Protein AF-A0A4R8RZY6-F1 (afdb_monomer_lite)

Sequence (74 aa):
MTAIDPAAIWRALPKDLQTDLRKHKDETLSDDLLRRCGHAVDERDVPVFWRPDPDTAFTRHRLHPDLARYLATH

Radius of gyration: 11.4 Å; chains: 1; bounding box: 24×23×29 Å

Secondary structure (DSSP, 8-state):
-----HHHHHHHS-HHHHHHHHHTTTSPBPHHHHHHHHHHHHHHTPPP-EEE-SSSSSS-EEE-HHHHHHHHH-

pLDDT: mean 85.65, std 9.53, range [42.88, 93.12]

Foldseek 3Di:
DPDFDLVVLLVQADPVLNVVCLVQQVHWQDPVNVVSQVVSCVVSVGDRQKDDDPPDDPDTIHGHVVNSVVSVVD

Structure (mmCIF, N/CA/C/O backbone):
data_AF-A0A4R8RZY6-F1
#
_entry.id   AF-A0A4R8RZY6-F1
#
loop_
_atom_site.group_PDB
_atom_site.id
_atom_site.type_symbol
_atom_site.label_atom_id
_atom_site.label_alt_id
_atom_site.label_comp_id
_atom_site.label_asym_id
_atom_site.label_entity_id
_atom_site.label_seq_id
_atom_site.pdbx_PDB_ins_code
_atom_site.Cartn_x
_atom_site.Cartn_y
_atom_site.Cartn_z
_atom_site.occupancy
_atom_site.B_iso_or_equiv
_atom_site.auth_seq_id
_atom_site.auth_comp_id
_atom_site.auth_asym_id
_atom_site.auth_atom_id
_atom_site.pdbx_PDB_model_num
ATOM 1 N N . MET A 1 1 ? -12.089 -9.819 -11.516 1.00 42.88 1 MET A N 1
ATOM 2 C CA . MET A 1 1 ? -11.300 -8.649 -11.076 1.00 42.88 1 MET A CA 1
ATOM 3 C C . MET A 1 1 ? -11.648 -8.417 -9.624 1.00 42.88 1 MET A C 1
ATOM 5 O O . MET A 1 1 ? -12.799 -8.117 -9.344 1.00 42.88 1 MET A O 1
ATOM 9 N N . THR A 1 2 ? -10.725 -8.689 -8.706 1.00 55.22 2 THR A N 1
ATOM 10 C CA . THR A 1 2 ? -10.955 -8.518 -7.268 1.00 55.22 2 THR A CA 1
ATOM 11 C C . THR A 1 2 ? -11.083 -7.024 -6.998 1.00 55.22 2 THR A C 1
ATOM 13 O O . THR A 1 2 ? -10.110 -6.290 -7.143 1.00 55.22 2 THR A O 1
ATOM 16 N N . ALA A 1 3 ? -12.296 -6.558 -6.710 1.00 70.31 3 ALA A N 1
ATOM 17 C CA . ALA A 1 3 ? -12.515 -5.183 -6.293 1.00 70.31 3 ALA A CA 1
ATOM 18 C C . ALA A 1 3 ? -11.866 -5.018 -4.916 1.00 70.31 3 ALA A C 1
ATOM 20 O O . ALA A 1 3 ? -12.301 -5.640 -3.949 1.00 70.31 3 ALA A O 1
ATOM 21 N N . ILE A 1 4 ? -10.779 -4.254 -4.847 1.00 82.75 4 ILE A N 1
ATOM 22 C CA . ILE A 1 4 ? -10.195 -3.874 -3.566 1.00 82.75 4 ILE A CA 1
ATOM 23 C C . ILE A 1 4 ? -11.056 -2.779 -2.932 1.00 82.75 4 ILE A C 1
ATOM 25 O O . ILE A 1 4 ? -11.578 -1.925 -3.647 1.00 82.75 4 ILE A O 1
ATOM 29 N N . ASP A 1 5 ? -11.191 -2.779 -1.606 1.00 88.88 5 ASP A N 1
ATOM 30 C CA . ASP A 1 5 ? -11.784 -1.653 -0.880 1.00 88.88 5 ASP A CA 1
ATOM 31 C C . ASP A 1 5 ? -10.659 -0.701 -0.431 1.00 88.88 5 ASP A C 1
ATOM 33 O O . ASP A 1 5 ? -9.960 -0.986 0.550 1.00 88.88 5 ASP A O 1
ATOM 37 N N . PRO A 1 6 ? -10.413 0.411 -1.154 1.00 89.50 6 PRO A N 1
ATOM 38 C CA . PRO A 1 6 ? -9.260 1.264 -0.887 1.00 89.50 6 PRO A CA 1
ATOM 39 C C . PRO A 1 6 ? -9.354 1.963 0.473 1.00 89.50 6 PRO A C 1
ATOM 41 O O . PRO A 1 6 ? -8.323 2.219 1.091 1.00 89.50 6 PRO A O 1
ATOM 44 N N . ALA A 1 7 ? -10.564 2.233 0.972 1.00 90.19 7 ALA A N 1
ATOM 45 C CA . ALA A 1 7 ? -10.759 2.873 2.265 1.00 90.19 7 ALA A CA 1
ATOM 46 C C . ALA A 1 7 ? -10.433 1.915 3.420 1.00 90.19 7 ALA A C 1
ATOM 48 O O . ALA A 1 7 ? -9.765 2.313 4.377 1.00 90.19 7 ALA A O 1
ATOM 49 N N . ALA A 1 8 ? -10.873 0.657 3.330 1.00 90.50 8 ALA A N 1
ATOM 50 C CA . ALA A 1 8 ? -10.572 -0.383 4.306 1.00 90.50 8 ALA A CA 1
ATOM 51 C C . ALA A 1 8 ? -9.071 -0.687 4.344 1.00 90.50 8 ALA A C 1
ATOM 53 O O . ALA A 1 8 ? -8.482 -0.678 5.426 1.00 90.50 8 ALA A O 1
ATOM 54 N N . ILE A 1 9 ? -8.440 -0.853 3.173 1.00 90.88 9 ILE A N 1
ATOM 55 C CA . ILE A 1 9 ? -6.986 -1.042 3.066 1.00 90.88 9 ILE A CA 1
ATOM 56 C C . ILE A 1 9 ? -6.270 0.138 3.707 1.00 90.88 9 ILE A C 1
ATOM 58 O O . ILE A 1 9 ? -5.485 -0.053 4.629 1.00 90.88 9 ILE A O 1
ATOM 62 N N . TRP A 1 10 ? -6.581 1.366 3.278 1.00 91.50 10 TRP A N 1
ATOM 63 C CA . TRP A 1 10 ? -5.902 2.558 3.772 1.00 91.50 10 TRP A CA 1
ATOM 64 C C . TRP A 1 10 ? -5.976 2.696 5.291 1.00 91.50 10 TRP A C 1
ATOM 66 O O . TRP A 1 10 ? -4.970 2.981 5.933 1.00 91.50 10 TRP A O 1
ATOM 76 N N . ARG A 1 11 ? -7.151 2.446 5.879 1.00 90.50 11 ARG A N 1
ATOM 77 C CA . ARG A 1 11 ? -7.364 2.511 7.333 1.00 90.50 11 ARG A CA 1
ATOM 78 C C . ARG A 1 11 ? -6.611 1.428 8.103 1.00 90.50 11 ARG A C 1
ATOM 80 O O . ARG A 1 11 ? -6.251 1.662 9.254 1.00 90.50 11 ARG A O 1
ATOM 87 N N . ALA A 1 12 ? -6.391 0.267 7.496 1.00 91.06 12 ALA A N 1
ATOM 88 C CA . ALA A 1 12 ? -5.673 -0.839 8.114 1.00 91.06 12 ALA A CA 1
ATOM 89 C C . ALA A 1 12 ? -4.146 -0.646 8.103 1.00 91.06 12 ALA A C 1
ATOM 91 O O . ALA A 1 12 ? -3.464 -1.188 8.978 1.00 91.06 12 ALA A O 1
ATOM 92 N N . LEU A 1 13 ? -3.611 0.144 7.161 1.00 90.75 13 LEU A N 1
ATOM 93 C CA . LEU A 1 13 ? -2.173 0.400 7.058 1.00 90.75 13 LEU A CA 1
ATOM 94 C C . LEU A 1 13 ? -1.634 1.218 8.248 1.00 90.75 13 LEU A C 1
ATOM 96 O O . LEU A 1 13 ? -2.318 2.117 8.744 1.00 90.75 13 LEU A O 1
ATOM 100 N N . PRO A 1 14 ? -0.381 0.984 8.678 1.00 91.44 14 PRO A N 1
ATOM 101 C CA . PRO A 1 14 ? 0.301 1.836 9.653 1.00 91.44 14 PRO A CA 1
ATOM 102 C C . PRO A 1 14 ? 0.403 3.296 9.185 1.00 91.44 14 PRO A C 1
ATOM 104 O O . PRO A 1 14 ? 0.611 3.554 8.000 1.00 91.44 14 PRO A O 1
ATOM 107 N N . LYS A 1 15 ? 0.332 4.259 10.114 1.00 90.56 15 LYS A N 1
ATOM 108 C CA . LYS A 1 15 ? 0.380 5.702 9.793 1.00 90.56 15 LYS A CA 1
ATOM 109 C C . LYS A 1 15 ? 1.668 6.137 9.081 1.00 90.56 15 L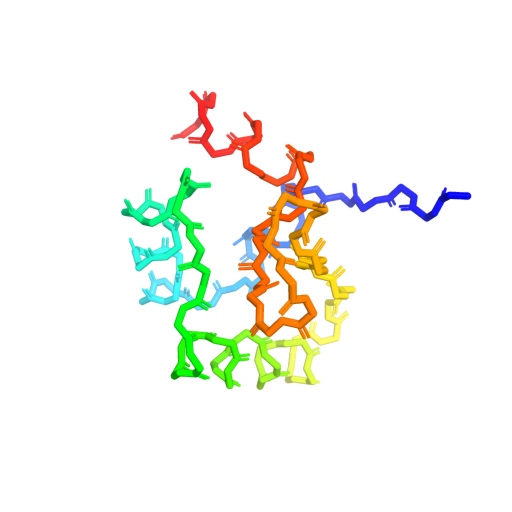YS A C 1
ATOM 111 O O . LYS A 1 15 ? 1.607 6.982 8.189 1.00 90.56 15 LYS A O 1
ATOM 116 N N . ASP A 1 16 ? 2.812 5.561 9.439 1.00 90.69 16 ASP A N 1
ATOM 117 C CA . ASP A 1 16 ? 4.080 5.815 8.745 1.00 90.69 16 ASP A CA 1
ATOM 118 C C . ASP A 1 16 ? 4.016 5.363 7.284 1.00 90.69 16 ASP A C 1
ATOM 120 O O . ASP A 1 16 ? 4.311 6.139 6.377 1.00 90.69 16 ASP A O 1
ATOM 124 N N . LEU A 1 17 ? 3.513 4.147 7.043 1.00 90.88 17 LEU A N 1
ATOM 125 C CA . LEU A 1 17 ? 3.351 3.615 5.691 1.00 90.88 17 LEU A CA 1
ATOM 126 C C . LEU A 1 17 ? 2.336 4.429 4.879 1.00 90.88 17 LEU A C 1
ATOM 128 O O . LEU A 1 17 ? 2.579 4.711 3.711 1.00 90.88 17 LEU A O 1
ATOM 132 N N . GLN A 1 18 ? 1.236 4.865 5.498 1.00 91.75 18 GLN A N 1
ATOM 133 C CA . GLN A 1 18 ? 0.296 5.797 4.872 1.00 91.75 18 GLN A CA 1
ATOM 134 C C . GLN A 1 18 ? 1.001 7.096 4.448 1.00 91.75 18 GLN A C 1
ATOM 136 O O . GLN A 1 18 ? 0.825 7.579 3.333 1.00 91.75 18 GLN A O 1
ATOM 141 N N . THR A 1 19 ? 1.839 7.664 5.312 1.00 91.19 19 THR A N 1
ATOM 142 C CA . THR A 1 19 ? 2.536 8.922 5.014 1.00 91.19 19 THR A CA 1
ATOM 143 C C . THR A 1 19 ? 3.475 8.777 3.818 1.00 91.19 19 THR A C 1
ATOM 145 O O . THR A 1 19 ? 3.451 9.624 2.923 1.00 91.19 19 THR A O 1
ATOM 148 N N . ASP A 1 20 ? 4.262 7.701 3.764 1.00 90.62 20 ASP A N 1
ATOM 149 C CA . ASP A 1 20 ? 5.154 7.435 2.632 1.00 90.62 20 ASP A CA 1
ATOM 150 C C . ASP A 1 20 ? 4.375 7.125 1.343 1.00 90.62 20 ASP A C 1
ATOM 152 O O . ASP A 1 20 ? 4.648 7.713 0.296 1.00 90.62 20 ASP A O 1
ATOM 156 N N . LEU A 1 21 ? 3.345 6.274 1.405 1.00 90.38 21 LEU A N 1
ATOM 157 C CA . LEU A 1 21 ? 2.519 5.945 0.237 1.00 90.38 21 LEU A CA 1
ATOM 158 C C . LEU A 1 21 ? 1.805 7.168 -0.338 1.00 90.38 21 LEU A C 1
ATOM 160 O O . LEU A 1 21 ? 1.679 7.290 -1.553 1.00 90.38 21 LEU A O 1
ATOM 164 N N . ARG A 1 22 ? 1.361 8.098 0.514 1.00 88.62 22 ARG A N 1
ATOM 165 C CA . ARG A 1 22 ? 0.715 9.338 0.067 1.00 88.62 22 ARG A CA 1
ATOM 166 C C . ARG A 1 22 ? 1.686 10.256 -0.674 1.00 88.62 22 ARG A C 1
ATOM 168 O O . ARG A 1 22 ? 1.283 10.893 -1.647 1.00 88.62 22 ARG A O 1
ATOM 175 N N . LYS A 1 23 ? 2.947 10.321 -0.234 1.00 88.19 23 LYS A N 1
ATOM 176 C CA . LYS A 1 23 ? 3.997 11.099 -0.911 1.00 88.19 23 LYS A CA 1
ATOM 177 C C . LYS A 1 23 ? 4.327 10.519 -2.286 1.00 88.19 23 LYS A C 1
ATOM 179 O O . LYS A 1 23 ? 4.455 11.281 -3.233 1.00 88.19 23 LYS A O 1
ATOM 184 N N . HIS A 1 24 ? 4.370 9.192 -2.398 1.00 84.19 24 HIS A N 1
ATOM 185 C CA . HIS A 1 24 ? 4.755 8.476 -3.619 1.00 84.19 24 HIS A CA 1
ATOM 186 C C . HIS A 1 24 ? 3.562 7.909 -4.410 1.00 84.19 24 HIS A C 1
ATOM 188 O O . HIS A 1 24 ? 3.719 6.956 -5.167 1.00 84.19 24 HIS A O 1
ATOM 194 N N . LYS A 1 25 ? 2.353 8.470 -4.252 1.00 81.94 25 LYS A N 1
ATOM 195 C CA . LYS A 1 25 ? 1.114 7.878 -4.802 1.00 81.94 25 LYS A CA 1
ATOM 196 C C . LYS A 1 25 ? 1.091 7.750 -6.333 1.00 81.94 25 LYS A C 1
ATOM 198 O O . LYS A 1 25 ? 0.438 6.851 -6.855 1.00 81.94 25 LYS A O 1
ATOM 203 N N . ASP A 1 26 ? 1.807 8.638 -7.022 1.00 81.50 26 ASP A N 1
ATOM 204 C CA . ASP A 1 26 ? 1.920 8.700 -8.487 1.00 81.50 26 ASP A CA 1
ATOM 205 C C . ASP A 1 26 ? 3.253 8.106 -8.991 1.00 81.50 26 ASP A C 1
ATOM 207 O O . ASP A 1 26 ? 3.522 8.044 -10.193 1.00 81.50 26 ASP A O 1
ATOM 211 N N . GLU A 1 27 ? 4.106 7.664 -8.066 1.00 85.06 27 GLU A N 1
ATOM 212 C CA . GLU A 1 27 ? 5.444 7.158 -8.342 1.00 85.06 27 GLU A CA 1
ATOM 213 C C . GLU A 1 27 ? 5.486 5.627 -8.278 1.00 85.06 27 GLU A C 1
ATOM 215 O O . GLU A 1 27 ? 4.584 4.947 -7.783 1.00 85.06 27 GLU A O 1
ATOM 220 N N . THR A 1 28 ? 6.557 5.052 -8.818 1.00 87.19 28 THR A N 1
ATOM 221 C CA . THR A 1 28 ? 6.834 3.626 -8.635 1.00 87.19 28 THR A CA 1
ATOM 222 C C . THR A 1 28 ? 7.288 3.361 -7.208 1.00 87.19 28 THR A C 1
ATOM 224 O O . THR A 1 28 ? 8.151 4.069 -6.693 1.00 87.19 28 THR A O 1
ATOM 227 N N . LEU A 1 29 ? 6.749 2.311 -6.598 1.00 88.50 29 LEU A N 1
ATOM 228 C CA . LEU A 1 29 ? 7.129 1.865 -5.267 1.00 88.50 29 LEU A CA 1
ATOM 229 C C . LEU A 1 29 ? 8.556 1.315 -5.312 1.00 88.50 29 LEU A C 1
ATOM 231 O O . LEU A 1 29 ? 8.843 0.379 -6.061 1.00 88.50 29 LEU A O 1
ATOM 235 N N . SER A 1 30 ? 9.435 1.890 -4.497 1.00 88.12 30 SER A N 1
ATOM 236 C CA . SER A 1 30 ? 10.778 1.361 -4.252 1.00 88.12 30 SER A CA 1
ATOM 237 C C . SER A 1 30 ? 10.709 -0.007 -3.564 1.00 88.12 30 SER A C 1
ATOM 239 O O . SER A 1 30 ? 9.755 -0.286 -2.838 1.00 88.12 30 SER A O 1
ATOM 241 N N . ASP A 1 31 ? 11.748 -0.832 -3.703 1.00 87.94 31 ASP A N 1
ATOM 242 C CA . ASP A 1 31 ? 11.832 -2.164 -3.081 1.00 87.94 31 ASP A CA 1
ATOM 243 C C . ASP A 1 31 ? 11.617 -2.148 -1.561 1.00 87.94 31 ASP A C 1
ATOM 245 O O . ASP A 1 31 ? 10.974 -3.036 -1.002 1.00 87.94 31 ASP A O 1
ATOM 249 N N . ASP A 1 32 ? 12.115 -1.113 -0.880 1.00 90.31 32 ASP A N 1
ATOM 250 C CA . ASP A 1 32 ? 11.894 -0.926 0.555 1.00 90.31 32 ASP A CA 1
ATOM 251 C C . ASP A 1 32 ? 10.411 -0.688 0.888 1.00 90.31 32 ASP A C 1
ATOM 253 O O . ASP A 1 32 ? 9.855 -1.310 1.796 1.00 90.31 32 ASP A O 1
ATOM 257 N N . LEU A 1 33 ? 9.745 0.158 0.099 1.00 90.19 33 LEU A N 1
ATOM 258 C CA . LEU A 1 33 ? 8.326 0.451 0.258 1.00 90.19 33 LEU A CA 1
ATOM 259 C C . LEU A 1 33 ? 7.478 -0.788 -0.052 1.00 90.19 33 LEU A C 1
ATOM 261 O O . LEU A 1 33 ? 6.532 -1.080 0.674 1.00 90.19 33 LEU A O 1
ATOM 265 N N . LEU A 1 34 ? 7.859 -1.554 -1.078 1.00 90.06 34 LEU A N 1
ATOM 266 C CA . LEU A 1 34 ? 7.246 -2.837 -1.419 1.00 90.06 34 LEU A CA 1
ATOM 267 C C . LEU A 1 34 ? 7.385 -3.858 -0.296 1.00 90.06 34 LEU A C 1
ATOM 269 O O . LEU A 1 34 ? 6.401 -4.505 0.052 1.00 90.06 34 LEU A O 1
ATOM 273 N N . ARG A 1 35 ? 8.568 -3.972 0.318 1.00 91.31 35 ARG A N 1
ATOM 274 C CA . ARG A 1 35 ? 8.778 -4.852 1.474 1.00 91.31 35 ARG A CA 1
ATOM 275 C C . ARG A 1 35 ? 7.861 -4.460 2.634 1.00 91.31 35 ARG A C 1
ATOM 277 O O . ARG A 1 35 ? 7.229 -5.332 3.226 1.00 91.31 35 ARG A O 1
ATOM 284 N N . ARG A 1 36 ? 7.744 -3.161 2.931 1.00 92.62 36 ARG A N 1
ATOM 285 C CA . ARG A 1 36 ? 6.843 -2.649 3.979 1.00 92.62 36 ARG A CA 1
ATOM 286 C C . ARG A 1 36 ? 5.366 -2.891 3.651 1.00 92.62 36 ARG A C 1
ATOM 288 O O . ARG A 1 36 ? 4.603 -3.251 4.543 1.00 92.62 36 ARG A O 1
ATOM 295 N N . CYS A 1 37 ? 4.969 -2.752 2.388 1.00 91.19 37 CYS A N 1
ATOM 296 C CA . CYS A 1 37 ? 3.617 -3.085 1.937 1.00 91.19 37 CYS A CA 1
ATOM 297 C C . CYS A 1 37 ? 3.330 -4.589 2.059 1.00 91.19 37 CYS A C 1
ATOM 299 O O . CYS A 1 37 ? 2.266 -4.956 2.545 1.00 91.19 37 CYS A O 1
ATOM 301 N N . GLY A 1 38 ? 4.290 -5.445 1.692 1.00 91.56 38 GLY A N 1
ATOM 302 C CA . GLY A 1 38 ? 4.225 -6.898 1.876 1.00 91.56 38 GLY A CA 1
ATOM 303 C C . GLY A 1 38 ? 4.018 -7.287 3.336 1.00 91.56 38 GLY A C 1
ATOM 304 O O . GLY A 1 38 ? 3.090 -8.020 3.651 1.00 91.56 38 GLY A O 1
ATOM 305 N N . HIS A 1 39 ? 4.815 -6.710 4.235 1.00 93.00 39 HIS A N 1
ATOM 306 C CA . HIS A 1 39 ? 4.661 -6.926 5.673 1.00 93.00 39 HIS A CA 1
ATOM 307 C C . HIS A 1 39 ? 3.292 -6.460 6.191 1.00 93.00 39 HIS A C 1
ATO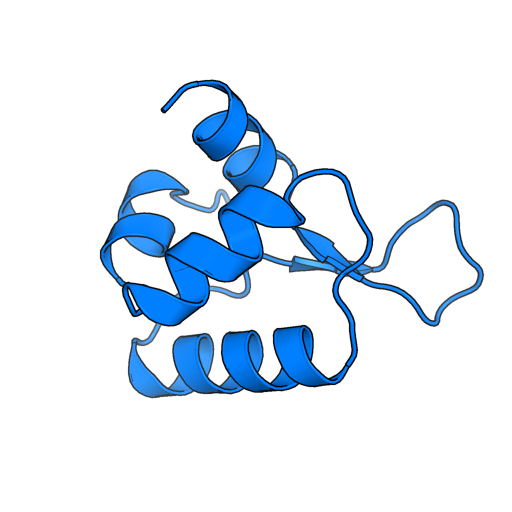M 309 O O . HIS A 1 39 ? 2.683 -7.124 7.019 1.00 93.00 39 HIS A O 1
ATOM 315 N N . ALA A 1 40 ? 2.785 -5.322 5.707 1.00 91.31 40 ALA A N 1
ATOM 316 C CA . ALA A 1 40 ? 1.467 -4.832 6.101 1.00 91.31 40 ALA A CA 1
ATOM 317 C C . ALA A 1 40 ? 0.327 -5.727 5.590 1.00 91.31 40 ALA A C 1
ATOM 319 O O . ALA A 1 40 ? -0.658 -5.887 6.301 1.00 91.31 40 ALA A O 1
ATOM 320 N N . VAL A 1 41 ? 0.461 -6.306 4.393 1.00 91.06 41 VAL A N 1
ATOM 321 C CA . VAL A 1 41 ? -0.482 -7.298 3.850 1.00 91.06 41 VAL A CA 1
ATOM 322 C C . VAL A 1 41 ? -0.552 -8.524 4.748 1.00 91.06 41 VAL A C 1
ATOM 324 O O . VAL A 1 41 ? -1.651 -8.898 5.146 1.00 91.06 41 VAL A O 1
ATOM 327 N N . ASP A 1 42 ? 0.601 -9.079 5.118 1.00 90.62 42 ASP A N 1
ATOM 328 C CA . ASP A 1 42 ? 0.685 -10.261 5.980 1.00 90.62 42 ASP A CA 1
ATOM 329 C C . ASP A 1 42 ? 0.125 -9.980 7.386 1.00 90.62 42 ASP A C 1
ATOM 331 O O . ASP A 1 42 ? -0.738 -10.696 7.882 1.00 90.62 42 ASP A O 1
ATOM 335 N N . GLU A 1 43 ? 0.552 -8.885 8.024 1.00 93.12 43 GLU A N 1
ATOM 336 C CA . GLU A 1 43 ? 0.188 -8.604 9.420 1.00 93.12 43 GLU A CA 1
ATOM 337 C C . GLU A 1 43 ? -1.232 -8.076 9.619 1.00 93.12 43 GLU A C 1
ATOM 339 O O . GLU A 1 43 ? -1.804 -8.221 10.701 1.00 93.12 43 GLU A O 1
ATOM 344 N N . ARG A 1 44 ? -1.793 -7.387 8.621 1.00 88.69 44 ARG A N 1
ATOM 345 C CA . ARG A 1 44 ? -3.128 -6.774 8.717 1.00 88.69 44 ARG A CA 1
ATOM 346 C C . ARG A 1 44 ? -4.193 -7.556 7.960 1.00 88.69 44 ARG A C 1
ATOM 348 O O . ARG A 1 44 ? -5.336 -7.103 7.956 1.00 88.69 44 ARG A O 1
ATOM 355 N N . ASP A 1 45 ? -3.821 -8.676 7.340 1.00 88.00 45 ASP A N 1
ATOM 356 C CA . ASP A 1 45 ? -4.691 -9.507 6.500 1.00 88.00 45 ASP A CA 1
ATOM 357 C C . ASP A 1 45 ? -5.434 -8.671 5.439 1.00 88.00 45 ASP A C 1
ATOM 359 O O . ASP A 1 45 ? -6.634 -8.812 5.198 1.00 88.00 45 ASP A O 1
ATOM 363 N N . VAL A 1 46 ? -4.722 -7.713 4.830 1.00 89.06 46 VAL A N 1
ATOM 364 C CA . VAL A 1 46 ? -5.281 -6.847 3.782 1.00 89.06 46 VAL A CA 1
ATOM 365 C C . VAL A 1 46 ? -4.903 -7.368 2.402 1.00 89.06 46 VAL A C 1
ATOM 367 O O . VAL A 1 46 ? -3.796 -7.864 2.215 1.00 89.06 46 VAL A O 1
ATOM 370 N N . PRO A 1 47 ? -5.77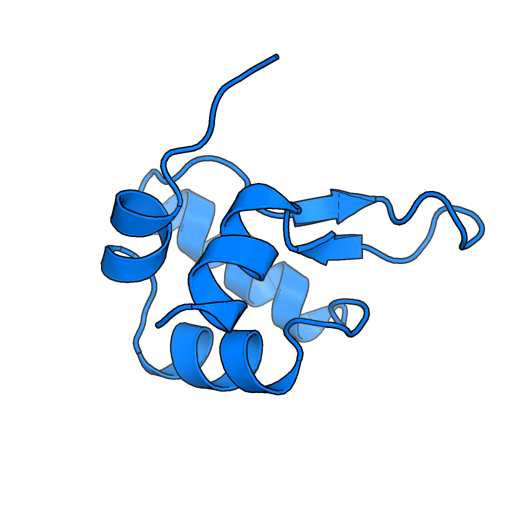1 -7.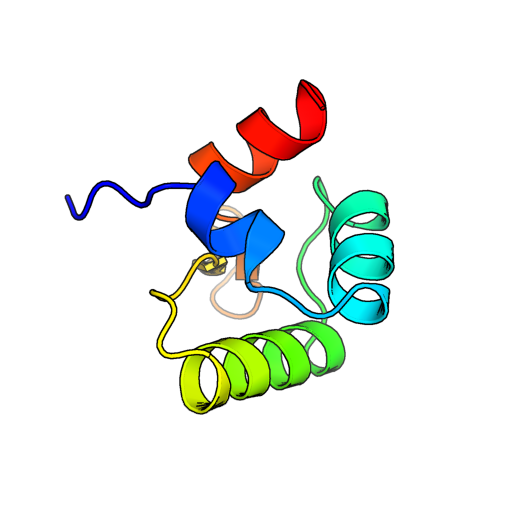229 1.387 1.00 89.69 47 PRO A N 1
ATOM 371 C CA . PRO A 1 47 ? -5.438 -7.673 0.041 1.00 89.69 47 PRO A CA 1
ATOM 372 C C . PRO A 1 47 ? -4.265 -6.873 -0.534 1.00 89.69 47 PRO A C 1
ATOM 374 O O . PRO A 1 47 ? -4.104 -5.682 -0.257 1.00 89.69 47 PRO A O 1
ATOM 377 N N . VAL A 1 48 ? -3.482 -7.519 -1.402 1.00 90.38 48 VAL A N 1
ATOM 378 C CA . VAL A 1 48 ? -2.395 -6.869 -2.145 1.00 90.38 48 VAL A CA 1
ATO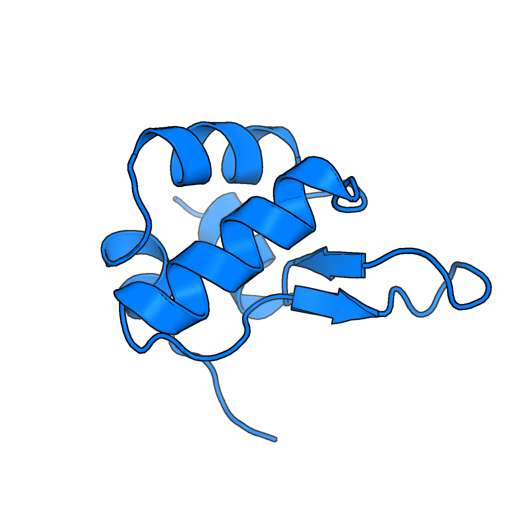M 379 C C . VAL A 1 48 ? -2.941 -5.672 -2.928 1.00 90.38 48 VAL A C 1
ATOM 381 O O . VAL A 1 48 ? -3.824 -5.807 -3.775 1.00 90.38 48 VAL A O 1
ATOM 384 N N . PHE A 1 49 ? -2.395 -4.491 -2.641 1.00 90.94 49 PHE A N 1
ATOM 385 C CA . PHE A 1 49 ? -2.878 -3.200 -3.143 1.00 90.94 49 PHE A CA 1
ATOM 386 C C . PHE A 1 49 ? -1.871 -2.491 -4.059 1.00 90.94 49 PHE A C 1
ATOM 388 O O . PHE A 1 49 ? -1.950 -1.281 -4.275 1.00 90.94 49 PHE A O 1
ATOM 395 N N . TRP A 1 50 ? -0.928 -3.241 -4.625 1.00 90.88 50 TRP A N 1
ATOM 396 C CA . TRP A 1 50 ? 0.003 -2.792 -5.658 1.00 90.88 50 TRP A CA 1
ATOM 397 C C . TRP A 1 50 ? 0.008 -3.778 -6.824 1.00 90.88 50 TRP A C 1
ATOM 399 O O . TRP A 1 50 ? -0.404 -4.930 -6.695 1.00 90.88 50 TRP A O 1
ATOM 409 N N . ARG A 1 51 ? 0.465 -3.318 -7.985 1.00 87.88 51 ARG A N 1
ATOM 410 C CA . ARG A 1 51 ? 0.566 -4.132 -9.199 1.00 87.88 51 ARG A CA 1
ATOM 411 C C . ARG A 1 51 ? 1.839 -3.802 -9.977 1.00 87.88 51 ARG A C 1
ATOM 413 O O . ARG A 1 51 ? 2.353 -2.692 -9.823 1.00 87.88 51 ARG A O 1
ATOM 420 N N . PRO A 1 52 ? 2.341 -4.727 -10.813 1.00 86.06 52 PRO A N 1
ATOM 421 C CA . PRO A 1 52 ? 3.415 -4.425 -11.749 1.00 86.06 52 PRO A CA 1
ATOM 422 C C . PRO A 1 52 ? 3.027 -3.240 -12.630 1.00 86.06 52 PRO A C 1
ATOM 424 O O . PRO A 1 52 ? 1.878 -3.136 -13.080 1.00 86.06 52 PRO A O 1
ATOM 427 N N . ASP A 1 53 ? 3.980 -2.345 -12.839 1.00 81.94 53 ASP A N 1
ATOM 428 C CA . ASP A 1 53 ? 3.815 -1.204 -13.718 1.00 81.94 53 ASP A CA 1
ATOM 429 C C . ASP A 1 53 ? 3.818 -1.670 -15.186 1.00 81.94 53 ASP A C 1
ATOM 431 O O . ASP A 1 53 ? 4.745 -2.371 -15.591 1.00 81.94 53 ASP A O 1
ATOM 435 N N . PRO A 1 54 ? 2.791 -1.332 -15.988 1.00 72.19 54 PRO A N 1
ATOM 436 C CA . PRO A 1 54 ? 2.696 -1.801 -17.371 1.00 72.19 54 PRO A CA 1
ATOM 437 C C . PRO A 1 54 ? 3.667 -1.088 -18.326 1.00 72.19 54 PRO A C 1
ATOM 439 O O . PRO A 1 54 ? 3.944 -1.618 -19.399 1.00 72.19 54 PRO A O 1
ATOM 442 N N . ASP A 1 55 ? 4.167 0.093 -17.950 1.00 73.19 55 ASP A N 1
ATOM 443 C CA . ASP A 1 55 ? 5.026 0.950 -18.779 1.00 73.19 55 ASP A CA 1
ATOM 444 C C . ASP A 1 55 ? 6.523 0.681 -18.584 1.00 73.19 55 ASP A C 1
ATOM 446 O O . ASP A 1 55 ? 7.347 1.049 -19.423 1.00 73.19 55 ASP A O 1
ATOM 450 N N . THR A 1 56 ? 6.908 0.030 -17.488 1.00 66.88 56 THR A N 1
ATOM 451 C CA . THR A 1 56 ? 8.301 -0.331 -17.227 1.00 66.88 56 THR A CA 1
ATOM 452 C C . THR A 1 56 ? 8.524 -1.822 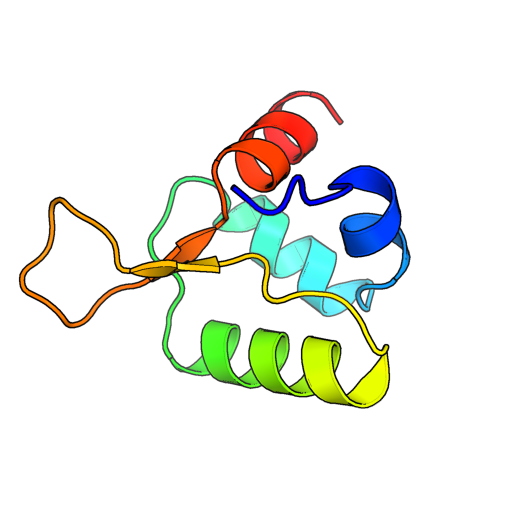-17.412 1.00 66.88 56 THR A C 1
ATOM 454 O O . THR A 1 56 ? 7.720 -2.657 -17.009 1.00 66.88 56 THR A O 1
ATOM 457 N N . ALA A 1 57 ? 9.653 -2.170 -18.033 1.00 58.31 57 ALA A N 1
ATOM 458 C CA . ALA A 1 57 ? 10.060 -3.549 -18.256 1.00 58.31 57 ALA A CA 1
ATOM 459 C C . ALA A 1 57 ? 10.236 -4.292 -16.911 1.00 58.31 57 ALA A C 1
ATOM 461 O O . ALA A 1 57 ? 11.295 -4.261 -16.287 1.00 58.31 57 ALA A O 1
ATOM 462 N N . PHE A 1 58 ? 9.160 -4.938 -16.459 1.00 58.41 58 PHE A N 1
ATOM 463 C CA . PHE A 1 58 ? 9.076 -6.042 -15.494 1.00 58.41 58 PHE A CA 1
ATOM 464 C C . PHE A 1 58 ? 9.648 -5.862 -14.077 1.00 58.41 58 PHE A C 1
ATOM 466 O O . PHE A 1 58 ? 9.617 -6.816 -13.305 1.00 58.41 58 PHE A O 1
ATOM 473 N N . THR A 1 59 ? 10.134 -4.685 -13.684 1.00 70.81 59 THR A N 1
ATOM 474 C CA . THR A 1 59 ? 10.840 -4.522 -12.393 1.00 70.81 59 THR A CA 1
ATOM 475 C C . THR A 1 59 ? 10.204 -3.541 -11.422 1.00 70.81 59 THR A C 1
ATOM 477 O O . THR A 1 59 ? 10.563 -3.549 -10.248 1.00 70.81 59 THR A O 1
ATOM 480 N N . ARG A 1 60 ? 9.249 -2.713 -11.855 1.00 83.94 60 ARG A N 1
ATOM 481 C CA . ARG A 1 60 ? 8.643 -1.708 -10.976 1.00 83.94 60 ARG A CA 1
ATOM 482 C C . ARG A 1 60 ? 7.190 -2.024 -10.684 1.00 83.94 60 ARG A C 1
ATOM 484 O O . ARG A 1 60 ? 6.475 -2.585 -11.508 1.00 83.94 60 ARG A O 1
ATOM 491 N N . HIS A 1 61 ? 6.762 -1.632 -9.494 1.00 89.19 61 HIS A N 1
ATOM 492 C CA . HIS A 1 61 ? 5.384 -1.757 -9.052 1.00 89.19 61 HIS A CA 1
ATOM 493 C C . HIS A 1 61 ? 4.817 -0.372 -8.770 1.00 89.19 61 HIS A C 1
ATOM 495 O O . HIS A 1 61 ? 5.544 0.537 -8.371 1.00 89.19 61 HIS A O 1
ATOM 501 N N . ARG A 1 62 ? 3.513 -0.214 -8.958 1.00 89.81 62 ARG A N 1
ATOM 502 C CA . ARG A 1 62 ? 2.761 0.988 -8.591 1.00 89.81 62 ARG A CA 1
ATOM 503 C C . ARG A 1 62 ? 1.593 0.615 -7.695 1.00 89.81 62 ARG A C 1
ATOM 505 O O . ARG A 1 62 ? 1.149 -0.537 -7.688 1.00 89.81 62 ARG A O 1
ATOM 512 N N . LEU A 1 63 ? 1.089 1.596 -6.949 1.00 90.44 63 LEU A N 1
ATOM 513 C CA . LEU A 1 63 ? -0.162 1.432 -6.218 1.00 90.44 63 LEU A CA 1
ATOM 514 C C . LEU A 1 63 ? -1.285 1.009 -7.164 1.00 90.44 63 LEU A C 1
ATOM 516 O O . LEU A 1 63 ? -1.328 1.392 -8.335 1.00 90.44 63 LEU A O 1
ATOM 520 N N . HIS A 1 64 ? -2.217 0.221 -6.640 1.00 89.94 64 HIS A N 1
ATOM 521 C CA . HIS A 1 64 ? -3.426 -0.109 -7.369 1.00 89.94 64 HIS A CA 1
ATOM 522 C C . HIS A 1 64 ? -4.177 1.188 -7.719 1.00 89.94 64 HIS A C 1
ATOM 524 O O . HIS A 1 64 ? -4.316 2.050 -6.846 1.00 89.94 64 HIS A O 1
ATOM 530 N N . PRO A 1 65 ? -4.685 1.346 -8.955 1.00 87.25 65 PRO A N 1
ATOM 531 C CA . PRO A 1 65 ? -5.310 2.590 -9.401 1.00 87.25 65 PRO A CA 1
ATOM 532 C C . PRO A 1 65 ? -6.484 3.033 -8.518 1.00 87.25 65 PRO A C 1
ATOM 534 O O . PRO A 1 65 ? -6.624 4.225 -8.271 1.00 87.25 65 PRO A O 1
ATOM 537 N N . ASP A 1 66 ? -7.286 2.106 -7.984 1.00 89.06 66 ASP A N 1
ATOM 538 C CA . ASP A 1 66 ? -8.357 2.441 -7.030 1.00 89.06 66 ASP A CA 1
ATOM 539 C C . ASP A 1 66 ? -7.830 3.053 -5.727 1.00 89.06 66 ASP A C 1
ATOM 541 O O . ASP A 1 66 ? -8.397 4.025 -5.227 1.00 89.06 66 ASP A O 1
ATOM 545 N N . LEU A 1 67 ? -6.717 2.532 -5.197 1.00 89.12 67 LEU A N 1
ATOM 546 C CA . LEU A 1 67 ? -6.089 3.096 -4.007 1.00 89.12 67 LEU A CA 1
ATOM 547 C C . LEU A 1 67 ? -5.446 4.448 -4.327 1.00 89.12 67 LEU A C 1
ATOM 549 O O . LEU A 1 67 ? -5.679 5.411 -3.607 1.00 89.12 67 LEU A O 1
ATOM 553 N N . ALA A 1 68 ? -4.711 4.561 -5.434 1.00 88.31 68 ALA A N 1
ATOM 554 C CA . ALA A 1 68 ? -4.127 5.832 -5.863 1.00 88.31 68 ALA A CA 1
ATOM 555 C C . ALA A 1 68 ? -5.204 6.915 -6.070 1.00 88.31 68 ALA A C 1
ATOM 557 O O . ALA A 1 68 ? -5.059 8.044 -5.602 1.00 88.31 68 ALA A O 1
ATOM 558 N N . ARG A 1 69 ? -6.336 6.556 -6.687 1.00 88.62 69 ARG A N 1
ATOM 559 C CA . ARG A 1 69 ? -7.483 7.452 -6.882 1.00 88.62 69 ARG A CA 1
ATOM 560 C C . ARG A 1 69 ? -8.125 7.862 -5.558 1.00 88.62 69 ARG A C 1
ATOM 562 O O . ARG A 1 69 ? -8.471 9.032 -5.398 1.00 88.62 69 ARG A O 1
ATOM 569 N N . TYR A 1 70 ? -8.248 6.936 -4.608 1.00 89.69 70 TYR A N 1
ATOM 570 C CA . TYR A 1 70 ? -8.723 7.235 -3.257 1.00 89.69 70 TYR A CA 1
ATOM 571 C C . TYR A 1 70 ? -7.797 8.228 -2.537 1.00 89.69 70 TYR A C 1
ATOM 573 O O . TYR A 1 70 ? -8.282 9.199 -1.958 1.00 89.69 70 TYR A O 1
ATOM 581 N N . LEU A 1 71 ? -6.475 8.052 -2.659 1.00 87.50 71 LEU A N 1
ATOM 582 C CA . LEU A 1 71 ? -5.463 8.963 -2.102 1.00 87.50 71 LEU A CA 1
ATOM 583 C C . LEU A 1 71 ? -5.406 10.327 -2.793 1.00 87.50 71 LEU A C 1
ATOM 585 O O . LEU A 1 71 ? -4.937 11.298 -2.207 1.00 87.50 71 LEU A O 1
ATOM 589 N N . ALA A 1 72 ? -5.851 10.423 -4.044 1.00 84.12 72 ALA A N 1
ATOM 590 C CA . ALA A 1 72 ? -5.975 11.701 -4.736 1.00 84.12 72 ALA A CA 1
ATOM 591 C C . ALA A 1 72 ? -7.210 12.504 -4.277 1.00 84.12 72 ALA A C 1
ATOM 593 O O . ALA A 1 72 ? -7.262 13.712 -4.496 1.00 84.12 72 ALA A O 1
ATOM 594 N N . THR A 1 73 ? -8.196 11.850 -3.650 1.00 83.75 73 THR A N 1
ATOM 595 C CA . THR A 1 73 ? -9.460 12.466 -3.201 1.00 83.75 73 THR A CA 1
ATOM 596 C C . THR A 1 73 ? -9.562 12.694 -1.686 1.00 83.75 73 THR A C 1
ATOM 598 O O . THR A 1 73 ? -10.471 13.408 -1.268 1.00 83.75 73 THR A O 1
ATOM 601 N N . HIS A 1 74 ? -8.649 12.141 -0.877 1.00 74.06 74 HIS A N 1
ATOM 602 C CA . HIS A 1 74 ? -8.622 12.214 0.598 1.00 74.06 74 HIS A CA 1
ATOM 603 C C . HIS A 1 74 ? -7.209 12.536 1.106 1.00 74.06 74 HIS A C 1
ATOM 605 O O . HIS A 1 74 ? -7.033 13.212 2.149 1.00 74.06 74 HIS A O 1
#

Organism: NCBI:txid404941